Protein AF-A0A6J7F8Y7-F1 (afdb_monomer_lite)

Secondary structure (DSSP, 8-state):
-PPPPHHHHHHHHHHHHHHHHHT--TTS-HHHHHHHHHHHHHHHHHHHHHHTS-SSHHHHHHHHHHS-GGG--HHHHHHHHHHHHHHHHHHHHHHHHHTT-

Sequence (101 aa):
MSKSTPADLAIAFRSLPRRLREATSPDTDPAARATAATGVDTALGAAAIQMACASSAEAVAAAIEQRHTIDWVSSDLDALQSLARQAAAAIRALQNLSDNA

Foldseek 3Di:
DDQQDLLNLLVLLLCLVVLLVVLDDPPFDPVLNVQLVVQLQVLLVVLCVLLVFDSGSNGSSVSSVPDDRVPDDPVNSVSSVVSSVSSVVSSVSSNVRVVVD

pLDDT: mean 91.71, std 9.02, range [43.69, 97.81]

Structure (mmCIF, N/CA/C/O backbone):
data_AF-A0A6J7F8Y7-F1
#
_entry.id   AF-A0A6J7F8Y7-F1
#
loop_
_atom_site.group_PDB
_atom_site.id
_atom_site.type_symbol
_atom_site.label_atom_id
_atom_site.label_alt_id
_atom_site.label_comp_id
_atom_site.label_asym_id
_atom_site.label_entity_id
_atom_site.label_seq_id
_atom_site.pdbx_PDB_ins_code
_atom_site.Cartn_x
_atom_site.Cartn_y
_atom_site.Cartn_z
_atom_site.occupancy
_atom_site.B_iso_or_equiv
_atom_site.auth_seq_id
_atom_site.auth_comp_id
_atom_site.auth_asym_id
_atom_site.auth_atom_id
_atom_site.pdbx_PDB_model_num
ATOM 1 N N . MET A 1 1 ? 5.072 -23.155 0.772 1.00 43.69 1 MET A N 1
ATOM 2 C CA . MET 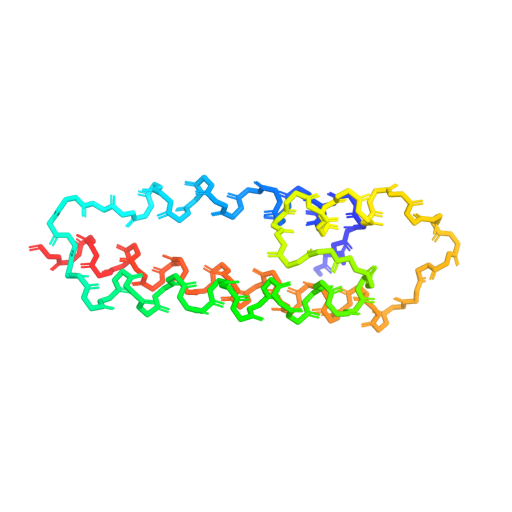A 1 1 ? 4.204 -21.977 0.554 1.00 43.69 1 MET A CA 1
ATOM 3 C C . MET A 1 1 ? 4.512 -21.419 -0.822 1.00 43.69 1 MET A C 1
ATOM 5 O O . MET A 1 1 ? 5.685 -21.189 -1.089 1.00 43.69 1 MET A O 1
ATOM 9 N N . SER A 1 2 ? 3.517 -21.285 -1.701 1.00 54.16 2 SER A N 1
ATOM 10 C CA . SER A 1 2 ? 3.726 -20.735 -3.048 1.00 54.16 2 SER A CA 1
ATOM 11 C C . SER A 1 2 ? 4.209 -19.288 -2.958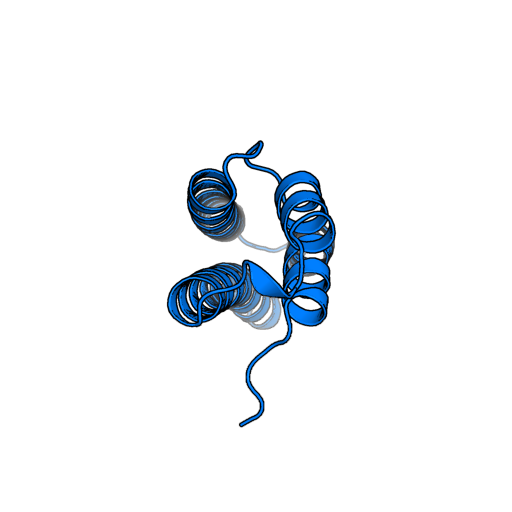 1.00 54.16 2 SER A C 1
ATOM 13 O O . SER A 1 2 ? 3.628 -18.493 -2.217 1.00 54.16 2 SER A O 1
ATOM 15 N N . LYS A 1 3 ? 5.289 -18.957 -3.675 1.00 72.31 3 LYS A N 1
ATOM 16 C CA . LYS A 1 3 ? 5.721 -17.564 -3.844 1.00 72.31 3 LYS A CA 1
ATOM 17 C C . LYS A 1 3 ? 4.616 -16.810 -4.589 1.00 72.31 3 LYS A C 1
ATOM 19 O O . LYS A 1 3 ? 4.061 -17.351 -5.542 1.00 72.31 3 LYS A O 1
ATOM 24 N N . SER A 1 4 ? 4.275 -15.607 -4.127 1.00 81.62 4 SER A N 1
ATOM 25 C CA . SER A 1 4 ? 3.280 -14.762 -4.796 1.00 81.62 4 SER A CA 1
ATOM 26 C C . SER A 1 4 ? 3.780 -14.415 -6.195 1.00 81.62 4 SER A C 1
ATOM 28 O O . SER A 1 4 ? 4.934 -14.014 -6.351 1.00 81.62 4 SER A O 1
ATOM 30 N N . THR A 1 5 ? 2.932 -14.586 -7.204 1.00 91.00 5 THR A N 1
ATOM 31 C CA . THR A 1 5 ? 3.252 -14.143 -8.563 1.00 91.00 5 THR A CA 1
ATOM 32 C C . THR A 1 5 ? 3.166 -12.611 -8.651 1.00 91.00 5 THR A C 1
ATOM 34 O O . THR A 1 5 ? 2.512 -11.989 -7.806 1.00 91.00 5 THR A O 1
ATOM 37 N N . PRO A 1 6 ? 3.773 -11.969 -9.669 1.00 93.12 6 PRO A N 1
ATOM 38 C CA . PRO A 1 6 ? 3.563 -10.541 -9.917 1.00 93.12 6 PRO A CA 1
ATOM 39 C C . PRO A 1 6 ? 2.073 -10.170 -10.001 1.00 93.12 6 PRO A C 1
ATOM 41 O O . PRO A 1 6 ? 1.648 -9.178 -9.417 1.00 93.12 6 PRO A O 1
ATOM 44 N N . ALA A 1 7 ? 1.257 -11.011 -10.646 1.00 93.25 7 ALA A N 1
ATOM 45 C CA . ALA A 1 7 ? -0.185 -10.797 -10.754 1.00 93.25 7 ALA A CA 1
ATOM 46 C C . ALA A 1 7 ? -0.881 -10.804 -9.380 1.00 93.25 7 ALA A C 1
ATOM 48 O O . ALA A 1 7 ? -1.690 -9.921 -9.093 1.00 93.25 7 ALA A O 1
ATOM 49 N N . ASP A 1 8 ? -0.519 -11.741 -8.496 1.00 94.25 8 ASP A N 1
ATOM 50 C CA . ASP A 1 8 ? -1.056 -11.778 -7.128 1.00 94.25 8 ASP A CA 1
ATOM 51 C C . ASP A 1 8 ? -0.694 -10.509 -6.344 1.00 94.25 8 ASP A C 1
ATOM 53 O O . ASP A 1 8 ? -1.511 -9.987 -5.582 1.00 94.25 8 ASP A O 1
ATOM 57 N N . LEU A 1 9 ? 0.527 -9.995 -6.532 1.00 95.31 9 LEU A N 1
ATOM 58 C CA . LEU A 1 9 ? 0.988 -8.766 -5.886 1.00 95.31 9 LEU A CA 1
ATOM 59 C C . LEU A 1 9 ? 0.233 -7.537 -6.406 1.00 95.31 9 LEU A C 1
ATOM 61 O O . LEU A 1 9 ? -0.210 -6.723 -5.596 1.00 95.31 9 LEU A O 1
ATOM 65 N N . ALA A 1 10 ? 0.020 -7.422 -7.719 1.00 96.81 10 ALA A N 1
ATOM 66 C CA . ALA A 1 10 ? -0.764 -6.331 -8.300 1.00 96.81 10 ALA A CA 1
ATOM 67 C C . ALA A 1 10 ? -2.193 -6.300 -7.728 1.00 96.81 10 ALA A C 1
ATOM 69 O O . ALA A 1 10 ? -2.665 -5.255 -7.272 1.00 96.81 10 ALA A O 1
ATOM 70 N N . ILE A 1 11 ? -2.848 -7.464 -7.645 1.00 96.94 11 ILE A N 1
ATOM 71 C CA . ILE A 1 11 ? -4.170 -7.610 -7.016 1.00 96.94 11 ILE A CA 1
ATOM 72 C C . ILE A 1 11 ? -4.118 -7.208 -5.537 1.00 96.94 11 ILE A C 1
ATOM 74 O O . ILE A 1 11 ? -5.000 -6.487 -5.057 1.00 96.94 11 ILE A O 1
ATOM 78 N N . ALA A 1 12 ? -3.088 -7.643 -4.806 1.00 96.25 12 ALA A N 1
ATOM 79 C CA . ALA A 1 12 ? -2.930 -7.314 -3.396 1.00 96.25 12 ALA A CA 1
ATOM 80 C C . ALA A 1 12 ? -2.860 -5.796 -3.179 1.00 96.25 12 ALA A C 1
ATOM 82 O O . ALA A 1 12 ? -3.631 -5.280 -2.365 1.00 96.25 12 ALA A O 1
ATOM 83 N N . PHE A 1 13 ? -2.024 -5.080 -3.938 1.00 97.00 13 PHE A N 1
ATOM 84 C CA . PHE A 1 13 ? -1.920 -3.620 -3.859 1.00 97.00 13 PHE A CA 1
ATOM 85 C C . PHE A 1 13 ? -3.230 -2.929 -4.246 1.00 97.00 13 PHE A C 1
ATOM 87 O O . PHE A 1 13 ? -3.739 -2.129 -3.459 1.00 97.00 13 PHE A O 1
ATOM 94 N N . ARG A 1 14 ? -3.843 -3.302 -5.379 1.00 97.19 14 ARG A N 1
ATOM 95 C CA . ARG A 1 14 ? -5.122 -2.733 -5.849 1.00 97.19 14 ARG A CA 1
ATOM 96 C C . ARG A 1 14 ? -6.253 -2.908 -4.824 1.00 97.19 14 ARG A C 1
ATOM 98 O O . ARG A 1 14 ? -7.153 -2.077 -4.728 1.00 97.19 14 ARG A O 1
ATOM 105 N N . SER A 1 15 ? -6.194 -3.958 -4.001 1.00 97.19 15 SER A N 1
ATOM 106 C CA . SER A 1 15 ? -7.186 -4.209 -2.950 1.00 97.19 15 SER A CA 1
ATOM 107 C C . SER A 1 15 ? -7.044 -3.324 -1.701 1.00 97.19 15 SER A C 1
ATOM 109 O O . SER A 1 15 ? -8.020 -3.189 -0.958 1.00 97.19 15 SER A O 1
ATOM 111 N N . LEU A 1 16 ? -5.874 -2.720 -1.447 1.00 95.88 16 LEU A N 1
ATOM 112 C CA . LEU A 1 16 ? -5.586 -2.006 -0.192 1.00 95.88 16 LEU A CA 1
ATOM 113 C C . LEU A 1 16 ? -6.569 -0.860 0.104 1.00 95.88 16 LEU A C 1
ATOM 115 O O . LEU A 1 16 ? -7.104 -0.844 1.214 1.00 95.88 16 LEU A O 1
ATOM 119 N N . PRO A 1 17 ? -6.901 0.047 -0.841 1.00 94.75 17 PRO A N 1
ATOM 120 C CA . PRO A 1 17 ? -7.810 1.159 -0.549 1.00 94.75 17 PRO A CA 1
ATOM 121 C C . PRO A 1 17 ? -9.229 0.698 -0.205 1.00 94.75 17 PRO A C 1
ATOM 123 O O . PRO A 1 17 ? -9.909 1.305 0.620 1.00 94.75 17 PRO A O 1
ATOM 126 N N . ARG A 1 18 ? -9.705 -0.387 -0.830 1.00 95.38 18 ARG A N 1
ATOM 127 C CA . ARG A 1 18 ? -11.002 -0.992 -0.491 1.00 95.38 18 ARG A CA 1
ATOM 128 C C . ARG A 1 18 ? -10.959 -1.584 0.917 1.00 95.38 18 ARG A C 1
ATOM 130 O O . ARG A 1 18 ? -11.812 -1.256 1.730 1.00 95.38 18 ARG A O 1
ATOM 137 N N . ARG A 1 19 ? -9.940 -2.392 1.212 1.00 94.94 19 ARG A N 1
ATOM 138 C CA . ARG A 1 19 ? -9.788 -3.068 2.507 1.00 94.94 19 ARG A CA 1
ATOM 139 C C . ARG A 1 19 ? -9.611 -2.089 3.669 1.00 94.94 19 ARG A C 1
ATOM 141 O O . ARG A 1 19 ? -10.162 -2.325 4.733 1.00 94.94 19 ARG A O 1
ATOM 148 N N . LEU A 1 20 ? -8.884 -0.987 3.471 1.00 94.12 20 LEU A N 1
ATOM 149 C CA . LEU A 1 20 ? -8.734 0.061 4.485 1.00 94.12 20 LEU A CA 1
ATOM 150 C C . LEU A 1 20 ? -10.071 0.760 4.781 1.00 94.12 20 LEU A C 1
ATOM 152 O O . LEU A 1 20 ? -10.387 1.012 5.942 1.00 94.12 20 LEU A O 1
ATOM 156 N N . ARG A 1 21 ? -10.877 1.033 3.745 1.00 92.62 21 ARG A N 1
ATOM 157 C CA . ARG A 1 21 ? -12.232 1.581 3.920 1.00 92.62 21 ARG A CA 1
ATOM 158 C C . ARG A 1 21 ? -13.146 0.607 4.656 1.00 92.62 21 ARG A C 1
ATOM 160 O O . ARG A 1 21 ? -13.832 1.025 5.573 1.00 92.62 21 ARG A O 1
ATOM 167 N N . GLU A 1 22 ? -13.121 -0.673 4.291 1.00 91.94 22 GLU A N 1
ATOM 168 C CA . GLU A 1 22 ? -13.912 -1.722 4.956 1.00 91.94 22 GLU A CA 1
ATOM 169 C C . GLU A 1 22 ? -13.505 -1.936 6.418 1.00 91.94 22 GLU A C 1
ATOM 171 O O . GLU A 1 22 ? -14.351 -2.230 7.251 1.00 91.94 22 GLU A O 1
ATOM 176 N N . ALA A 1 23 ? -12.224 -1.759 6.739 1.00 90.12 23 ALA A N 1
ATOM 177 C CA . ALA A 1 23 ? -11.725 -1.811 8.109 1.00 90.12 23 ALA A CA 1
ATOM 178 C C . ALA A 1 23 ? -12.097 -0.579 8.948 1.00 90.12 23 ALA A C 1
ATOM 180 O O . ALA A 1 23 ? -11.913 -0.585 10.159 1.00 90.12 23 ALA A O 1
ATOM 181 N N . THR A 1 24 ? -12.576 0.493 8.319 1.00 88.75 24 THR A N 1
ATOM 182 C CA . THR A 1 24 ? -12.940 1.724 9.013 1.00 88.75 24 THR A CA 1
ATOM 183 C C . THR A 1 24 ? -14.422 1.687 9.387 1.00 88.75 24 THR A C 1
ATOM 185 O O . THR A 1 24 ? -15.275 2.039 8.575 1.00 88.75 24 THR A O 1
ATOM 188 N N . SER A 1 25 ? -14.734 1.293 10.625 1.00 81.81 25 SER A N 1
ATOM 189 C CA . SER A 1 25 ? -16.080 1.457 11.204 1.00 81.81 25 SER A CA 1
ATOM 190 C C . SER A 1 25 ? -16.268 2.890 11.745 1.00 81.81 25 SER A C 1
ATOM 192 O O . SER A 1 25 ? -15.275 3.475 12.197 1.00 81.81 25 SER A O 1
ATOM 194 N N . PRO A 1 26 ? -17.487 3.474 11.739 1.00 76.38 26 PRO A N 1
ATOM 195 C CA . PRO A 1 26 ? -17.757 4.793 12.325 1.00 76.38 26 PRO A CA 1
ATOM 196 C C . PRO A 1 26 ? -17.293 4.935 13.780 1.00 76.38 26 PRO A C 1
ATOM 198 O O . PRO A 1 26 ? -16.837 6.011 14.160 1.00 76.38 26 PRO A O 1
ATOM 201 N N . ASP A 1 27 ? -17.339 3.841 14.541 1.00 81.38 27 ASP A N 1
ATOM 202 C CA . ASP A 1 27 ? -16.978 3.795 15.964 1.00 81.38 27 ASP A CA 1
ATOM 203 C C . ASP A 1 27 ? -15.479 3.546 16.202 1.00 81.38 27 ASP A C 1
ATOM 205 O O . ASP A 1 27 ? -15.006 3.510 17.336 1.00 81.38 27 ASP A O 1
ATOM 209 N N . THR A 1 28 ? -14.697 3.386 15.130 1.00 83.38 28 THR A N 1
ATOM 210 C CA . THR A 1 28 ? -13.257 3.139 15.251 1.00 83.38 28 THR A CA 1
ATOM 211 C C . THR A 1 28 ? -12.535 4.409 15.675 1.00 83.38 28 THR A C 1
ATOM 213 O O . THR A 1 28 ? -12.682 5.450 15.027 1.00 83.38 28 THR A O 1
ATOM 216 N N . ASP A 1 29 ? -11.685 4.289 16.696 1.00 88.50 29 ASP A N 1
ATOM 217 C CA . ASP A 1 29 ? -10.833 5.370 17.191 1.00 88.50 29 ASP A CA 1
ATOM 218 C C . ASP A 1 29 ? -10.143 6.132 16.031 1.00 88.50 29 ASP A C 1
ATOM 220 O O . ASP A 1 29 ? -9.414 5.527 15.229 1.00 88.50 29 ASP A O 1
ATOM 224 N N . PRO A 1 30 ? -10.349 7.461 15.917 1.00 89.94 30 PRO A N 1
ATOM 225 C CA . PRO A 1 30 ? -9.685 8.292 14.920 1.00 89.94 30 PRO A CA 1
ATOM 226 C C . PRO A 1 30 ? -8.159 8.148 14.908 1.00 89.94 30 PRO A C 1
ATOM 228 O O . PRO A 1 30 ? -7.560 8.194 13.830 1.00 89.94 30 PRO A O 1
ATOM 231 N N . ALA A 1 31 ? -7.527 7.945 16.070 1.00 91.56 31 ALA A N 1
ATOM 232 C CA . ALA A 1 31 ? -6.082 7.756 16.149 1.00 91.56 31 ALA A CA 1
ATOM 233 C C . ALA A 1 31 ? -5.665 6.422 15.512 1.00 91.56 31 ALA A C 1
ATOM 235 O O . ALA A 1 31 ? -4.780 6.406 14.655 1.00 91.56 31 ALA A O 1
ATOM 236 N N . ALA A 1 32 ? -6.362 5.328 15.831 1.00 91.31 32 ALA A N 1
ATOM 237 C CA . ALA A 1 32 ? -6.131 4.024 15.209 1.00 91.31 32 ALA A CA 1
ATOM 238 C C . ALA A 1 32 ? -6.293 4.075 13.678 1.00 91.31 32 ALA A C 1
ATOM 240 O O . ALA A 1 32 ? -5.455 3.544 12.941 1.00 91.31 32 ALA A O 1
ATOM 241 N N . ARG A 1 33 ? -7.322 4.778 13.183 1.00 92.50 33 ARG A N 1
ATOM 242 C CA . ARG A 1 33 ? -7.533 4.996 11.741 1.00 92.50 33 ARG A CA 1
ATOM 243 C C . ARG A 1 33 ? -6.359 5.730 11.090 1.00 92.50 33 ARG A C 1
ATOM 245 O O . ARG A 1 33 ? -5.893 5.311 10.031 1.00 92.50 33 ARG A O 1
ATOM 252 N N . ALA A 1 34 ? -5.869 6.801 11.717 1.00 93.56 34 ALA A N 1
ATOM 253 C CA . ALA A 1 34 ? -4.732 7.574 11.217 1.00 93.56 34 ALA A CA 1
ATOM 254 C C . ALA A 1 34 ? -3.428 6.758 11.215 1.00 93.56 34 ALA A C 1
ATOM 256 O O . ALA A 1 34 ? -2.651 6.832 10.257 1.00 93.56 34 ALA A O 1
ATOM 257 N N . THR A 1 35 ? -3.206 5.930 12.240 1.00 94.56 35 THR A N 1
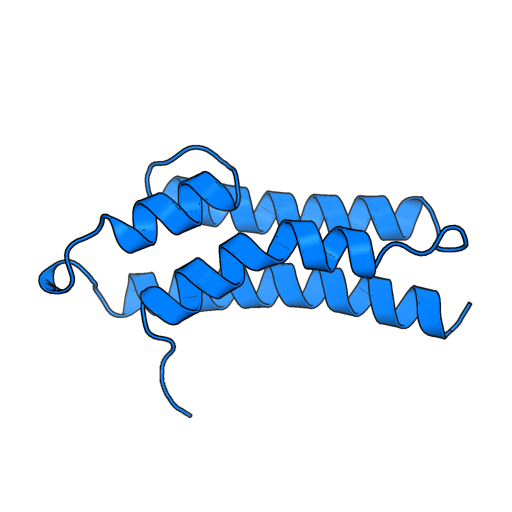ATOM 258 C CA . THR A 1 35 ? -2.063 5.010 12.299 1.00 94.56 35 THR A CA 1
ATOM 259 C C . THR A 1 35 ? -2.120 3.978 11.175 1.00 94.56 35 THR A C 1
ATOM 261 O O . THR A 1 35 ? -1.120 3.767 10.488 1.00 94.56 35 THR A O 1
ATOM 264 N N . ALA A 1 36 ? -3.285 3.369 10.933 1.00 94.94 36 ALA A N 1
ATOM 265 C CA . ALA A 1 36 ? -3.455 2.398 9.855 1.00 94.94 36 ALA A CA 1
ATOM 266 C C . ALA A 1 36 ? -3.253 3.030 8.469 1.00 94.94 36 ALA A C 1
ATOM 268 O O . ALA A 1 36 ? -2.550 2.453 7.638 1.00 94.94 36 ALA A O 1
ATOM 269 N N . ALA A 1 37 ? -3.808 4.226 8.238 1.00 94.88 37 ALA A N 1
ATOM 270 C CA . ALA A 1 37 ? -3.609 4.978 7.000 1.00 94.88 37 ALA A CA 1
ATOM 271 C C . ALA A 1 37 ? -2.121 5.283 6.760 1.00 94.88 37 ALA A C 1
ATOM 273 O O . ALA A 1 37 ? -1.583 4.916 5.720 1.00 94.88 37 ALA A O 1
ATOM 274 N N . THR A 1 38 ? -1.425 5.819 7.769 1.00 96.25 38 THR A N 1
ATOM 275 C CA . THR A 1 38 ? 0.023 6.089 7.702 1.00 96.25 38 THR A CA 1
ATOM 276 C C . THR A 1 38 ? 0.833 4.826 7.395 1.00 96.25 38 THR A C 1
ATOM 278 O O . THR A 1 38 ? 1.773 4.861 6.600 1.00 96.25 38 THR A O 1
ATOM 281 N N . GLY A 1 39 ? 0.473 3.691 8.003 1.00 95.31 39 GLY A N 1
ATOM 282 C CA . GLY A 1 39 ? 1.127 2.407 7.749 1.00 95.31 39 GLY A CA 1
ATOM 283 C C . GLY A 1 39 ? 0.949 1.922 6.307 1.00 95.31 39 GLY A C 1
ATOM 284 O O . GLY A 1 39 ? 1.909 1.461 5.686 1.00 95.31 39 GLY A O 1
ATOM 285 N N . VAL A 1 40 ? -0.258 2.066 5.752 1.00 96.50 40 VAL A N 1
ATOM 286 C CA . VAL A 1 40 ? -0.544 1.738 4.346 1.00 96.50 40 VAL A CA 1
ATOM 287 C C . VAL A 1 40 ? 0.208 2.681 3.403 1.00 96.50 40 VAL A C 1
ATOM 289 O O . VAL A 1 40 ? 0.855 2.202 2.472 1.00 96.50 40 VAL A O 1
ATOM 292 N N . ASP A 1 41 ? 0.194 3.986 3.669 1.00 96.56 41 ASP A N 1
ATOM 293 C CA . ASP A 1 41 ? 0.866 4.995 2.843 1.00 96.56 41 ASP A CA 1
ATOM 294 C C . ASP A 1 41 ? 2.389 4.819 2.848 1.00 96.56 41 ASP A C 1
ATOM 296 O O . ASP A 1 41 ? 3.030 4.924 1.803 1.00 96.56 41 ASP A O 1
ATOM 300 N N . THR A 1 42 ? 2.975 4.463 3.994 1.00 97.38 42 THR A N 1
ATOM 301 C CA . THR A 1 42 ? 4.412 4.167 4.106 1.00 97.38 42 THR A CA 1
ATOM 302 C C . THR A 1 42 ? 4.795 2.960 3.247 1.00 97.38 42 THR A C 1
ATOM 304 O O . THR A 1 42 ? 5.764 3.016 2.487 1.00 97.38 42 THR A O 1
ATOM 307 N N . ALA A 1 43 ? 4.014 1.876 3.316 1.00 97.00 43 ALA A N 1
ATOM 308 C CA . ALA A 1 43 ? 4.257 0.683 2.509 1.00 97.00 43 ALA A CA 1
ATOM 309 C C . ALA A 1 43 ? 4.069 0.951 1.005 1.00 97.00 43 ALA A C 1
ATOM 311 O O . ALA A 1 43 ? 4.857 0.467 0.190 1.00 97.00 43 ALA A O 1
ATOM 312 N N . LEU A 1 44 ? 3.060 1.749 0.633 1.00 97.31 44 LEU A N 1
ATOM 313 C CA . LEU A 1 44 ? 2.831 2.173 -0.750 1.00 97.31 44 LEU A CA 1
ATOM 314 C C . LEU A 1 44 ? 3.948 3.076 -1.272 1.00 97.31 44 LEU A C 1
ATOM 316 O O . LEU A 1 44 ? 4.383 2.888 -2.403 1.00 97.31 44 LEU A O 1
ATOM 320 N N . GLY A 1 45 ? 4.441 4.015 -0.464 1.00 97.81 45 GLY A N 1
ATOM 321 C CA . GLY A 1 45 ? 5.564 4.876 -0.828 1.00 97.81 45 GLY A CA 1
ATOM 322 C C . GLY A 1 45 ? 6.839 4.076 -1.090 1.00 97.81 45 GLY A C 1
ATOM 323 O O . GLY A 1 45 ? 7.489 4.271 -2.114 1.00 97.81 45 GLY A O 1
ATOM 324 N N . ALA A 1 46 ? 7.163 3.114 -0.223 1.00 97.62 46 ALA A N 1
ATOM 325 C CA . ALA A 1 46 ? 8.310 2.230 -0.428 1.00 97.62 46 ALA A CA 1
ATOM 326 C C . ALA A 1 46 ? 8.163 1.368 -1.696 1.00 97.62 46 ALA A C 1
ATOM 328 O O . ALA A 1 46 ? 9.109 1.253 -2.476 1.00 97.62 46 ALA A O 1
ATOM 329 N N . ALA A 1 47 ? 6.969 0.817 -1.944 1.00 97.00 47 ALA A N 1
ATOM 330 C CA . ALA A 1 47 ? 6.700 0.037 -3.153 1.00 97.00 47 ALA A CA 1
ATOM 331 C C . ALA A 1 47 ? 6.791 0.905 -4.416 1.00 97.00 47 ALA A C 1
ATOM 333 O O . ALA A 1 47 ? 7.345 0.477 -5.423 1.00 97.00 47 ALA A O 1
ATOM 334 N N . ALA A 1 48 ? 6.299 2.142 -4.354 1.00 96.88 48 ALA A N 1
ATOM 335 C CA . ALA A 1 48 ? 6.355 3.088 -5.459 1.00 96.88 48 ALA A CA 1
ATOM 336 C C . ALA A 1 48 ? 7.785 3.524 -5.791 1.00 96.88 48 ALA A C 1
ATOM 338 O O . ALA A 1 48 ? 8.129 3.602 -6.967 1.00 96.88 48 ALA A O 1
ATOM 339 N N . ILE A 1 49 ? 8.641 3.724 -4.783 1.00 97.38 49 ILE A N 1
ATOM 340 C CA . ILE A 1 49 ? 10.078 3.962 -4.988 1.00 97.38 49 ILE A CA 1
ATOM 341 C C . ILE A 1 49 ? 10.713 2.767 -5.704 1.00 97.38 49 ILE A C 1
ATOM 343 O O . ILE A 1 49 ? 11.416 2.948 -6.696 1.00 97.38 49 ILE A O 1
ATOM 347 N N . GLN A 1 50 ? 10.429 1.545 -5.246 1.00 95.31 50 GLN A N 1
ATOM 348 C CA . GLN A 1 50 ? 10.969 0.327 -5.852 1.00 95.31 50 GLN A CA 1
ATOM 349 C C . GLN A 1 50 ? 10.487 0.121 -7.299 1.00 95.31 50 GLN A C 1
ATOM 351 O O . GLN A 1 50 ? 11.246 -0.334 -8.155 1.00 95.31 50 GLN A O 1
ATOM 356 N N . MET A 1 51 ? 9.232 0.471 -7.582 1.00 95.50 51 MET A N 1
ATOM 357 C CA . MET A 1 51 ? 8.631 0.369 -8.913 1.00 95.50 51 MET A CA 1
ATOM 358 C C . MET A 1 51 ? 8.858 1.611 -9.787 1.00 95.50 51 MET A C 1
ATOM 360 O O . MET A 1 51 ? 8.423 1.616 -10.936 1.00 95.50 51 MET A O 1
ATOM 364 N N . ALA A 1 52 ? 9.539 2.637 -9.265 1.00 96.19 52 ALA A N 1
ATOM 365 C CA . ALA A 1 52 ? 9.741 3.935 -9.907 1.00 96.19 52 ALA A CA 1
ATOM 366 C C . ALA A 1 52 ? 8.434 4.559 -10.444 1.00 96.19 52 ALA A C 1
ATOM 368 O O . ALA A 1 52 ? 8.377 5.061 -11.566 1.00 96.19 52 ALA A O 1
ATOM 369 N N . CYS A 1 53 ? 7.369 4.521 -9.640 1.00 96.81 53 CYS A N 1
ATOM 370 C CA . CYS A 1 53 ? 6.047 5.034 -9.998 1.00 96.81 53 CYS A CA 1
ATOM 371 C C . CYS A 1 53 ? 5.502 6.014 -8.946 1.00 96.81 53 CYS A C 1
ATOM 373 O O . CYS A 1 53 ? 6.147 6.314 -7.944 1.00 96.81 53 CYS A O 1
ATOM 375 N N . ALA A 1 54 ? 4.290 6.527 -9.168 1.00 96.12 54 ALA A N 1
ATOM 376 C CA . ALA A 1 54 ? 3.608 7.357 -8.179 1.00 96.12 54 ALA A CA 1
ATOM 377 C C . ALA A 1 54 ? 3.227 6.547 -6.924 1.00 96.12 54 ALA A C 1
ATOM 379 O O . ALA A 1 54 ? 2.868 5.372 -7.025 1.00 96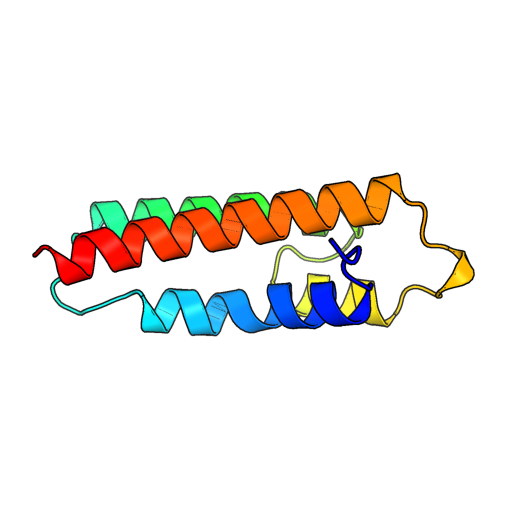.12 54 ALA A O 1
ATOM 380 N N . SER A 1 55 ? 3.233 7.200 -5.756 1.00 94.88 55 SER A N 1
ATOM 381 C CA . SER A 1 55 ? 2.860 6.622 -4.453 1.00 94.88 55 SER A CA 1
ATOM 382 C C . SER A 1 55 ? 1.352 6.394 -4.318 1.00 94.88 55 SER A C 1
ATOM 384 O O . SER A 1 55 ? 0.676 7.039 -3.523 1.00 94.88 55 SER A O 1
ATOM 386 N N . SER A 1 56 ? 0.802 5.483 -5.120 1.00 96.31 56 SER A N 1
ATOM 387 C CA . SER A 1 56 ? -0.596 5.059 -5.037 1.00 96.31 56 SER A CA 1
ATOM 388 C C . SER A 1 56 ? -0.734 3.570 -5.340 1.00 96.31 56 SER A C 1
ATOM 390 O O . SER A 1 56 ? 0.029 3.013 -6.128 1.00 96.31 56 SER A O 1
ATOM 392 N N . ALA A 1 57 ? -1.742 2.931 -4.742 1.00 96.19 57 ALA A N 1
ATOM 393 C CA . ALA A 1 57 ? -2.027 1.512 -4.946 1.00 96.19 57 ALA A CA 1
ATOM 394 C C . ALA A 1 57 ? -2.225 1.144 -6.426 1.00 96.19 57 ALA A C 1
ATOM 396 O O . ALA A 1 57 ? -1.711 0.122 -6.871 1.00 96.19 57 ALA A O 1
ATOM 397 N 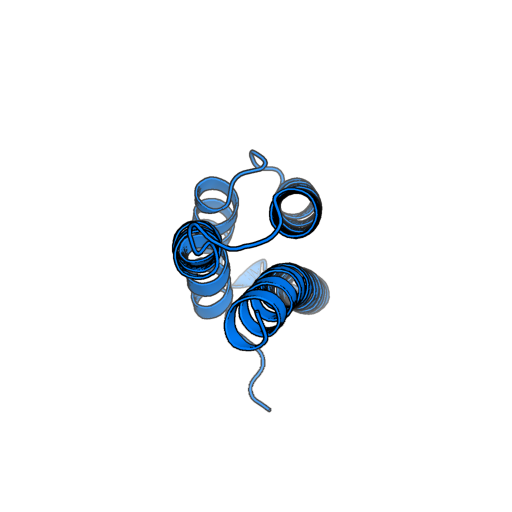N . GLU A 1 58 ? -2.932 1.986 -7.186 1.00 97.06 58 GLU A N 1
ATOM 398 C CA . GLU A 1 58 ? -3.182 1.736 -8.609 1.00 97.06 58 GLU A CA 1
ATOM 399 C C . GLU A 1 58 ? -1.910 1.903 -9.444 1.00 97.06 58 GLU A C 1
ATOM 401 O O . GLU A 1 58 ? -1.630 1.061 -10.289 1.00 97.06 58 GLU A O 1
ATOM 406 N N . ALA A 1 59 ? -1.097 2.933 -9.180 1.00 97.31 59 ALA A N 1
ATOM 407 C CA . ALA A 1 59 ? 0.159 3.125 -9.904 1.00 97.31 59 ALA A CA 1
ATOM 408 C C . ALA A 1 59 ? 1.154 1.985 -9.643 1.00 97.31 59 ALA A C 1
ATOM 410 O O . ALA A 1 59 ? 1.782 1.506 -10.584 1.00 97.31 59 ALA A O 1
ATOM 411 N N . VAL A 1 60 ? 1.258 1.514 -8.395 1.00 97.75 60 VAL A N 1
ATOM 412 C CA . VAL A 1 60 ? 2.094 0.355 -8.044 1.00 97.75 60 VAL A CA 1
ATOM 413 C C . VAL A 1 60 ? 1.586 -0.906 -8.744 1.00 97.75 60 VAL A C 1
ATOM 415 O O . VAL A 1 60 ? 2.376 -1.610 -9.367 1.00 97.75 60 VAL A O 1
ATOM 418 N N . ALA A 1 61 ? 0.279 -1.182 -8.698 1.00 97.62 61 ALA A N 1
ATOM 419 C CA . ALA A 1 61 ? -0.305 -2.344 -9.370 1.00 97.62 61 ALA A CA 1
ATOM 420 C C . ALA A 1 61 ? -0.087 -2.299 -10.892 1.00 97.62 61 ALA A C 1
ATOM 422 O O . ALA A 1 61 ? 0.376 -3.279 -11.472 1.00 97.62 61 ALA A O 1
ATOM 423 N N . ALA A 1 62 ? -0.330 -1.147 -11.521 1.00 97.69 62 ALA A N 1
ATOM 424 C CA . ALA A 1 62 ? -0.107 -0.948 -12.948 1.00 97.69 62 ALA A CA 1
ATOM 425 C C . ALA A 1 62 ? 1.375 -1.111 -13.327 1.00 97.69 62 ALA A C 1
ATOM 427 O O . ALA A 1 62 ? 1.680 -1.743 -14.335 1.00 97.69 62 ALA A O 1
ATOM 428 N N . ALA A 1 63 ? 2.306 -0.599 -12.516 1.00 97.06 63 ALA A N 1
ATOM 429 C CA . ALA A 1 63 ? 3.739 -0.772 -12.752 1.00 97.06 63 ALA A CA 1
ATOM 430 C C . ALA A 1 63 ? 4.170 -2.246 -12.649 1.00 97.06 63 ALA A C 1
ATOM 432 O O . ALA A 1 63 ? 5.016 -2.696 -13.422 1.00 97.06 63 ALA A O 1
ATOM 433 N N . ILE A 1 64 ? 3.578 -3.012 -11.723 1.00 96.31 64 ILE A N 1
ATOM 434 C CA . ILE A 1 64 ? 3.814 -4.458 -11.605 1.00 96.31 64 ILE A CA 1
ATOM 435 C C . ILE A 1 64 ? 3.303 -5.185 -12.858 1.00 96.31 64 ILE A C 1
ATOM 437 O O . ILE A 1 64 ? 4.018 -6.020 -13.405 1.00 96.31 64 ILE A O 1
ATOM 441 N N . GLU A 1 65 ? 2.097 -4.853 -13.327 1.00 95.75 65 GLU A N 1
ATOM 442 C CA . GLU A 1 65 ? 1.476 -5.454 -14.519 1.00 95.75 65 GLU A CA 1
ATOM 443 C C . GLU A 1 65 ? 2.227 -5.111 -15.819 1.00 95.75 65 GLU A C 1
ATOM 445 O O . GLU A 1 65 ? 2.282 -5.930 -16.733 1.00 95.75 65 GLU A O 1
ATOM 450 N N . GLN A 1 66 ? 2.825 -3.919 -15.905 1.00 95.06 66 GLN A N 1
ATOM 451 C CA . GLN A 1 66 ? 3.582 -3.463 -17.078 1.00 95.06 66 GLN A CA 1
ATOM 452 C C . GLN A 1 66 ? 4.999 -4.045 -17.157 1.00 95.06 66 GLN A C 1
ATOM 454 O O . GLN A 1 66 ? 5.583 -4.078 -18.242 1.00 95.06 66 GLN A O 1
ATOM 459 N N . ARG A 1 67 ? 5.577 -4.493 -16.034 1.00 94.06 67 ARG A N 1
ATOM 460 C CA . ARG A 1 67 ? 6.932 -5.054 -16.015 1.00 94.06 67 ARG A CA 1
ATOM 461 C C . ARG A 1 67 ? 6.942 -6.444 -16.654 1.00 94.06 67 ARG A C 1
ATOM 463 O O . ARG A 1 67 ? 6.190 -7.334 -16.257 1.00 94.06 67 ARG A O 1
ATOM 470 N N . HIS A 1 68 ? 7.842 -6.649 -17.614 1.00 90.44 68 HIS A N 1
ATOM 471 C CA . HIS A 1 68 ? 7.945 -7.915 -18.329 1.00 90.44 68 HIS A CA 1
ATOM 472 C C . HIS A 1 68 ? 8.364 -9.057 -17.391 1.00 90.44 68 HIS A C 1
ATOM 474 O O . HIS A 1 68 ? 9.172 -8.877 -16.481 1.00 90.44 68 HIS A O 1
ATOM 480 N N . THR A 1 69 ? 7.836 -10.266 -17.618 1.00 84.25 69 THR A N 1
ATOM 481 C CA . THR A 1 69 ? 8.020 -11.403 -16.697 1.00 84.25 69 THR A CA 1
ATOM 482 C C . THR A 1 69 ? 9.494 -11.770 -16.483 1.00 84.25 69 THR A C 1
ATOM 484 O O . THR A 1 69 ? 9.864 -12.194 -15.393 1.00 84.25 69 THR A O 1
ATOM 487 N N . ILE A 1 70 ? 10.333 -11.577 -17.506 1.00 87.56 70 ILE A N 1
ATOM 488 C CA . ILE A 1 70 ? 11.773 -11.881 -17.465 1.00 87.56 70 ILE A CA 1
ATOM 489 C C . ILE A 1 70 ? 12.584 -10.910 -16.594 1.00 87.56 70 ILE A C 1
ATOM 491 O O . ILE A 1 70 ? 13.660 -11.273 -16.131 1.00 87.56 70 ILE A O 1
ATOM 495 N N . ASP A 1 71 ? 12.063 -9.706 -16.346 1.00 91.06 71 ASP A N 1
ATOM 496 C CA . ASP A 1 71 ? 12.774 -8.651 -15.615 1.00 91.06 71 ASP A CA 1
ATOM 497 C C . ASP A 1 71 ? 12.595 -8.782 -14.094 1.00 91.06 71 ASP A C 1
ATOM 499 O O . ASP A 1 71 ? 13.184 -8.030 -13.317 1.00 91.06 71 ASP A O 1
ATOM 503 N N . TRP A 1 72 ? 11.770 -9.731 -13.641 1.00 91.81 72 TRP A N 1
ATOM 504 C CA . TRP A 1 72 ? 11.557 -9.978 -12.222 1.00 91.81 72 TRP A CA 1
ATOM 505 C C . TRP A 1 72 ? 12.716 -10.751 -11.607 1.00 91.81 72 TRP A C 1
ATOM 507 O O . TRP A 1 72 ? 12.935 -11.930 -11.888 1.00 91.81 72 TRP A O 1
ATOM 517 N N . VAL A 1 73 ? 13.393 -10.110 -10.661 1.00 91.75 73 VAL A N 1
ATOM 518 C CA . VAL A 1 73 ? 14.328 -10.777 -9.754 1.00 91.75 73 VAL A CA 1
ATOM 519 C C . VAL A 1 73 ? 13.621 -11.185 -8.461 1.00 91.75 73 VAL A C 1
ATOM 521 O O . VAL A 1 73 ? 12.684 -10.530 -8.005 1.00 91.75 73 VAL A O 1
ATOM 524 N N . SER A 1 74 ? 14.071 -12.278 -7.835 1.00 90.06 74 SER A N 1
ATOM 525 C CA . SER A 1 74 ? 13.429 -12.802 -6.613 1.00 90.06 74 SER A CA 1
ATOM 526 C C . SER A 1 74 ? 13.411 -11.784 -5.469 1.00 90.06 74 SER A C 1
ATOM 528 O O . SER A 1 74 ? 12.413 -11.694 -4.761 1.00 90.06 74 SER A O 1
ATOM 530 N N . S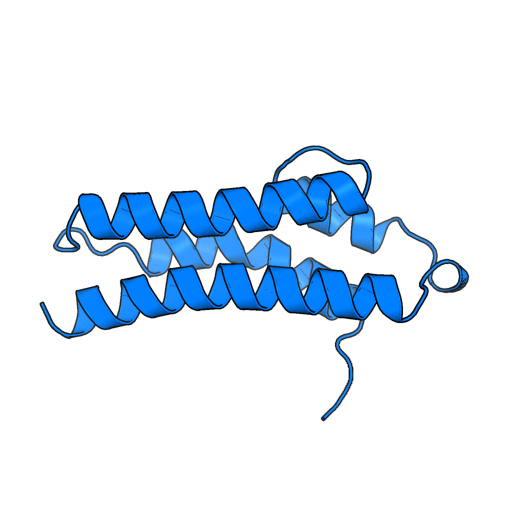ER A 1 75 ? 14.467 -10.978 -5.329 1.00 92.50 75 SER A N 1
ATOM 531 C CA . SER A 1 75 ? 14.547 -9.928 -4.309 1.00 92.50 75 SER A CA 1
ATOM 532 C C . SER A 1 75 ? 13.461 -8.866 -4.465 1.00 92.50 75 SER A C 1
ATOM 534 O O . SER A 1 75 ? 12.961 -8.364 -3.461 1.00 92.50 75 SER A O 1
ATOM 536 N N . ASP A 1 76 ? 13.061 -8.552 -5.701 1.00 92.69 76 ASP A N 1
ATOM 537 C CA . ASP A 1 76 ? 12.006 -7.573 -5.943 1.00 92.69 76 ASP A CA 1
ATOM 538 C C . ASP A 1 76 ? 10.654 -8.097 -5.473 1.00 92.69 76 ASP A C 1
ATOM 540 O O . ASP A 1 76 ? 9.917 -7.398 -4.776 1.00 92.69 76 ASP A O 1
ATOM 544 N N . LEU A 1 77 ? 10.358 -9.353 -5.814 1.00 93.06 77 LEU A N 1
ATOM 545 C CA . LEU A 1 77 ? 9.128 -10.025 -5.411 1.00 93.06 77 LEU A CA 1
ATOM 546 C C . LEU A 1 77 ? 9.049 -10.188 -3.893 1.00 93.06 77 LEU A C 1
ATOM 548 O O . LEU A 1 77 ? 7.995 -9.934 -3.312 1.00 93.06 77 LEU A O 1
ATOM 552 N N . ASP A 1 78 ? 10.154 -10.559 -3.248 1.00 95.06 78 ASP A N 1
ATOM 553 C CA . ASP A 1 78 ? 10.215 -10.719 -1.795 1.00 95.06 78 ASP A CA 1
ATOM 554 C C . ASP A 1 78 ? 10.008 -9.369 -1.080 1.00 95.06 78 ASP A C 1
ATOM 556 O O . ASP A 1 78 ? 9.259 -9.288 -0.099 1.00 95.06 78 ASP A O 1
ATOM 560 N N . ALA A 1 79 ? 10.597 -8.286 -1.600 1.00 95.44 79 ALA A N 1
ATOM 561 C CA . ALA A 1 79 ? 10.405 -6.937 -1.071 1.00 95.44 79 ALA A CA 1
ATOM 562 C C . ALA A 1 79 ? 8.953 -6.456 -1.235 1.00 95.44 79 ALA A C 1
ATOM 564 O O . ALA A 1 79 ? 8.322 -6.060 -0.251 1.00 95.44 79 ALA A O 1
ATOM 565 N N . LEU A 1 80 ? 8.373 -6.580 -2.433 1.00 95.81 80 LEU A N 1
ATOM 566 C CA . LEU A 1 80 ? 6.974 -6.220 -2.684 1.00 95.81 80 LEU A CA 1
ATOM 567 C C . LEU A 1 80 ? 6.008 -7.059 -1.842 1.00 95.81 80 LEU A C 1
ATOM 569 O O . LEU A 1 80 ? 5.034 -6.533 -1.302 1.00 95.81 80 LEU A O 1
ATOM 573 N N . GLN A 1 81 ? 6.290 -8.352 -1.670 1.00 96.00 81 GLN A N 1
ATOM 574 C CA . GLN A 1 81 ? 5.497 -9.222 -0.808 1.00 96.00 81 GLN A CA 1
ATOM 575 C C . GLN A 1 81 ? 5.574 -8.778 0.658 1.00 96.00 81 GLN A C 1
ATOM 577 O O . GLN A 1 81 ? 4.552 -8.772 1.349 1.00 96.00 81 GLN A O 1
ATOM 582 N N . SER A 1 82 ? 6.758 -8.394 1.142 1.00 96.62 82 SER A N 1
ATOM 583 C CA . SER A 1 82 ? 6.931 -7.847 2.490 1.00 96.62 82 SER A CA 1
ATOM 584 C C . SER A 1 82 ? 6.114 -6.567 2.680 1.00 96.62 82 SER A C 1
ATOM 586 O O . SER A 1 82 ? 5.364 -6.455 3.650 1.00 96.62 82 SER A O 1
ATOM 588 N N . LEU A 1 83 ? 6.169 -5.642 1.720 1.00 97.56 83 LEU A N 1
ATOM 589 C CA . LEU A 1 83 ? 5.427 -4.379 1.764 1.00 97.56 83 LEU A CA 1
ATOM 590 C C . LEU A 1 83 ? 3.908 -4.593 1.727 1.00 97.56 83 LEU A C 1
ATOM 592 O O . LEU A 1 83 ? 3.181 -4.032 2.548 1.00 97.56 83 LEU A O 1
ATOM 596 N N . ALA A 1 84 ? 3.419 -5.479 0.856 1.00 96.06 84 ALA A N 1
ATOM 597 C CA . ALA A 1 84 ? 2.004 -5.843 0.814 1.00 96.06 84 ALA A CA 1
ATOM 598 C C . ALA A 1 84 ? 1.528 -6.453 2.147 1.00 96.06 84 ALA A C 1
ATOM 600 O O . ALA A 1 84 ? 0.422 -6.164 2.616 1.00 96.06 84 ALA A O 1
ATOM 601 N N . ARG A 1 85 ? 2.368 -7.268 2.803 1.00 96.25 85 ARG A N 1
ATOM 602 C CA . ARG A 1 85 ? 2.071 -7.834 4.130 1.00 96.25 85 ARG A CA 1
ATOM 603 C C . ARG A 1 85 ? 2.060 -6.778 5.227 1.00 96.25 85 ARG A C 1
ATOM 605 O O . ARG A 1 85 ? 1.196 -6.866 6.098 1.00 96.25 85 ARG A O 1
ATOM 612 N N . GLN A 1 86 ? 2.969 -5.806 5.186 1.00 96.62 86 GLN A N 1
ATOM 613 C CA . GLN A 1 86 ? 3.005 -4.688 6.134 1.00 96.62 86 GLN A CA 1
ATOM 614 C C . GLN A 1 86 ? 1.728 -3.847 6.034 1.00 96.62 86 GLN A C 1
ATOM 616 O O . GLN A 1 86 ? 1.043 -3.661 7.040 1.00 96.62 86 GLN A O 1
ATOM 621 N N . ALA A 1 87 ? 1.324 -3.459 4.819 1.00 95.88 87 ALA A N 1
ATOM 622 C CA . ALA A 1 87 ? 0.063 -2.749 4.596 1.00 95.88 87 ALA A CA 1
ATOM 623 C C . ALA A 1 87 ? -1.148 -3.566 5.089 1.00 95.88 87 ALA A C 1
ATOM 625 O O . ALA A 1 87 ? -2.014 -3.063 5.804 1.00 95.88 87 ALA A O 1
ATOM 626 N N . ALA A 1 88 ? -1.188 -4.867 4.780 1.00 95.25 88 ALA A N 1
ATOM 627 C CA . ALA A 1 88 ? -2.253 -5.751 5.247 1.00 95.25 88 ALA A CA 1
ATOM 628 C C . ALA A 1 88 ? -2.241 -5.982 6.770 1.00 95.25 88 ALA A C 1
ATOM 630 O O . ALA A 1 88 ? -3.276 -6.329 7.338 1.00 95.25 88 ALA A O 1
ATOM 631 N N . ALA A 1 89 ? -1.092 -5.867 7.440 1.00 95.94 89 ALA A N 1
ATOM 632 C CA . ALA A 1 89 ? -0.996 -5.948 8.895 1.00 95.94 89 ALA A CA 1
ATOM 633 C C . ALA A 1 89 ? -1.565 -4.687 9.556 1.00 95.94 89 ALA A C 1
ATOM 635 O O . ALA A 1 89 ? -2.337 -4.816 10.500 1.00 95.94 89 ALA A O 1
ATOM 636 N N . ALA A 1 90 ? -1.276 -3.502 9.008 1.00 95.25 90 ALA A N 1
ATOM 637 C CA . ALA A 1 90 ? -1.855 -2.242 9.476 1.00 95.25 90 ALA A CA 1
ATOM 638 C C . ALA A 1 90 ? -3.393 -2.254 9.387 1.00 95.25 90 ALA A C 1
ATOM 640 O O . ALA A 1 90 ? -4.074 -1.916 10.351 1.00 95.25 90 ALA A O 1
ATOM 641 N N . ILE A 1 91 ? -3.942 -2.735 8.265 1.00 95.50 91 ILE A N 1
ATOM 642 C CA . ILE A 1 91 ? -5.397 -2.872 8.085 1.00 95.50 91 ILE A CA 1
ATOM 643 C C . ILE A 1 91 ? -5.989 -3.874 9.085 1.00 95.50 91 ILE A C 1
ATOM 645 O O . ILE A 1 91 ? -7.004 -3.586 9.707 1.00 95.50 91 ILE A O 1
ATOM 649 N N . ARG A 1 92 ? -5.356 -5.039 9.279 1.00 94.44 92 ARG A N 1
ATOM 650 C CA . ARG A 1 92 ? -5.841 -6.047 10.241 1.00 94.44 92 ARG A CA 1
ATOM 651 C C . ARG A 1 92 ? -5.805 -5.551 11.684 1.00 94.44 92 ARG A C 1
ATOM 653 O O . ARG A 1 92 ? -6.706 -5.867 12.448 1.00 94.44 92 ARG A O 1
ATOM 660 N N . ALA A 1 93 ? -4.784 -4.781 12.054 1.00 92.50 93 ALA A N 1
ATOM 661 C CA . ALA A 1 93 ? -4.715 -4.175 13.377 1.00 92.50 93 ALA A CA 1
ATOM 662 C C . ALA A 1 93 ? -5.898 -3.225 13.615 1.00 92.50 93 ALA A C 1
ATOM 664 O O . ALA A 1 93 ? -6.489 -3.268 14.687 1.00 92.50 93 ALA A O 1
ATOM 665 N N . LEU A 1 94 ? -6.285 -2.441 12.601 1.00 93.19 94 LEU A N 1
ATOM 666 C CA . LEU A 1 94 ? -7.475 -1.593 12.666 1.00 93.19 94 LEU A CA 1
ATOM 667 C C . LEU A 1 94 ? -8.754 -2.419 12.855 1.00 93.19 94 LEU A C 1
ATOM 669 O O . LEU A 1 94 ? -9.514 -2.140 13.772 1.00 93.19 94 LEU A O 1
ATOM 673 N N . GLN A 1 95 ? -8.944 -3.469 12.047 1.00 90.38 95 GLN A N 1
ATOM 674 C CA . GLN A 1 95 ? -10.116 -4.354 12.135 1.00 90.38 95 GLN A CA 1
ATOM 675 C C . GLN A 1 95 ? -10.262 -4.973 13.527 1.00 90.38 95 GLN A C 1
ATOM 677 O O . GLN A 1 95 ? -11.328 -4.911 14.124 1.00 90.38 95 GLN A O 1
ATOM 682 N N . ASN A 1 96 ? -9.165 -5.493 14.082 1.00 89.19 96 ASN A N 1
ATOM 683 C CA . ASN A 1 96 ? -9.177 -6.098 15.410 1.00 89.19 96 ASN A CA 1
ATOM 684 C C . ASN A 1 96 ? -9.517 -5.091 16.520 1.00 89.19 96 ASN A C 1
ATOM 686 O O . ASN A 1 96 ? -10.014 -5.496 17.566 1.00 89.19 96 ASN A O 1
ATOM 690 N N . LEU A 1 97 ? -9.210 -3.804 16.343 1.00 85.50 97 LEU A N 1
ATOM 691 C CA . LEU A 1 97 ? -9.603 -2.769 17.300 1.00 85.50 97 LEU A CA 1
ATOM 692 C C . LEU A 1 97 ? -11.093 -2.449 17.177 1.00 85.50 97 LEU A C 1
ATOM 694 O O . LEU A 1 97 ? -11.756 -2.315 18.197 1.00 85.50 97 LEU A O 1
ATOM 698 N N . SER A 1 98 ? -11.614 -2.380 15.951 1.00 77.56 98 SER A N 1
ATOM 699 C CA . SER A 1 98 ? -13.040 -2.163 15.691 1.00 77.56 98 SER A CA 1
ATOM 700 C C . SER A 1 98 ? -13.919 -3.311 16.197 1.00 77.56 98 SER A C 1
ATOM 702 O O . SER A 1 98 ? -14.999 -3.047 16.701 1.00 77.56 98 SER A O 1
ATOM 704 N N . ASP A 1 99 ? -13.466 -4.566 16.095 1.00 76.12 99 ASP A N 1
ATOM 705 C CA . ASP A 1 99 ? -14.231 -5.746 16.539 1.00 76.12 99 ASP A CA 1
ATOM 706 C C . ASP A 1 99 ? -14.286 -5.901 18.074 1.00 76.12 99 ASP A C 1
ATOM 708 O O . ASP A 1 99 ? -15.123 -6.638 18.593 1.00 76.12 99 ASP A O 1
ATOM 712 N N . ASN A 1 100 ? -13.376 -5.243 18.803 1.00 67.06 100 ASN A N 1
ATOM 713 C CA . ASN A 1 100 ? -13.290 -5.288 20.268 1.00 67.06 100 ASN A CA 1
ATOM 714 C C . ASN A 1 100 ? -13.836 -4.019 20.954 1.00 67.06 100 ASN A C 1
ATOM 716 O O . ASN A 1 100 ? -13.756 -3.932 22.183 1.00 67.06 100 ASN A O 1
ATOM 720 N N . ALA A 1 101 ? -14.318 -3.039 20.182 1.00 59.34 101 ALA A N 1
ATOM 721 C CA . ALA A 1 101 ? -14.904 -1.786 20.666 1.00 59.34 101 ALA A CA 1
ATOM 722 C C . ALA A 1 101 ? -16.425 -1.918 20.834 1.00 59.34 101 ALA A C 1
ATOM 724 O O . ALA A 1 101 ? -16.938 -1.381 21.842 1.00 59.34 101 ALA A O 1
#

Organism: NCBI:txid449393

Radius of gyration: 14.17 Å; chains: 1; bounding box: 32×30×39 Å